Protein AF-A0A8T4I2L4-F1 (afdb_monomer_lite)

pLDDT: mean 88.08, std 8.7, range [54.72, 97.12]

Structure (mmCIF, N/CA/C/O backbone):
data_AF-A0A8T4I2L4-F1
#
_entry.id   AF-A0A8T4I2L4-F1
#
loop_
_atom_site.group_PDB
_atom_site.id
_atom_site.type_symbol
_atom_site.label_atom_id
_atom_site.label_alt_id
_atom_site.label_comp_id
_atom_site.label_asym_id
_atom_site.label_entity_id
_atom_site.label_seq_id
_atom_site.pdbx_PDB_ins_code
_atom_site.Cartn_x
_atom_site.Cartn_y
_atom_site.Cartn_z
_atom_site.occupancy
_atom_site.B_iso_or_equiv
_atom_site.auth_seq_id
_atom_site.auth_comp_id
_atom_site.auth_asym_id
_atom_site.auth_atom_id
_atom_site.pdbx_PDB_model_num
ATOM 1 N N . PHE A 1 1 ? -12.064 -12.337 1.398 1.00 73.69 1 PHE A N 1
ATOM 2 C CA . PHE A 1 1 ? -13.504 -12.026 1.272 1.00 73.69 1 PHE A CA 1
ATOM 3 C C . PHE A 1 1 ? -14.402 -13.254 1.198 1.00 73.69 1 PHE A C 1
ATOM 5 O O . PHE A 1 1 ? -15.570 -13.093 1.513 1.00 73.69 1 PHE A O 1
ATOM 12 N N . ALA A 1 2 ? -13.916 -14.437 0.795 1.00 79.75 2 ALA A N 1
ATOM 13 C CA . ALA A 1 2 ? -14.724 -15.663 0.822 1.00 79.75 2 ALA A CA 1
ATOM 14 C C . ALA A 1 2 ? -14.944 -16.206 2.248 1.00 79.75 2 ALA A C 1
ATOM 16 O O . ALA A 1 2 ? -16.022 -16.691 2.555 1.00 79.75 2 ALA A O 1
ATOM 17 N N . GLU A 1 3 ? -13.944 -16.060 3.118 1.00 90.00 3 GLU A N 1
ATOM 18 C CA . GLU A 1 3 ? -13.985 -16.546 4.505 1.00 90.00 3 GLU A CA 1
ATOM 19 C C . GLU A 1 3 ? -13.883 -15.383 5.501 1.00 90.00 3 GLU A C 1
ATOM 21 O O . GLU A 1 3 ? -14.728 -15.200 6.371 1.00 90.00 3 GLU A O 1
ATOM 26 N N . TYR A 1 4 ? -12.900 -14.505 5.293 1.00 89.50 4 TYR A N 1
ATOM 27 C CA . TYR A 1 4 ? -12.702 -13.308 6.108 1.00 89.50 4 TYR A CA 1
ATOM 28 C C . TYR A 1 4 ? -13.261 -12.055 5.439 1.00 89.50 4 TYR A C 1
ATOM 30 O O . TYR A 1 4 ? -13.295 -11.952 4.204 1.00 89.50 4 TYR A O 1
ATOM 38 N N . ARG A 1 5 ? -13.585 -11.045 6.258 1.00 90.81 5 ARG A N 1
ATOM 39 C CA . ARG A 1 5 ? -13.919 -9.679 5.823 1.00 90.81 5 ARG A CA 1
ATOM 40 C C . ARG A 1 5 ? -12.811 -8.691 6.227 1.00 90.81 5 ARG A C 1
ATOM 42 O O . ARG A 1 5 ? -12.970 -8.007 7.239 1.00 90.81 5 ARG A O 1
ATOM 49 N N . PRO A 1 6 ? -11.705 -8.604 5.458 1.00 90.88 6 PRO A N 1
ATOM 50 C CA . PRO A 1 6 ? -10.626 -7.664 5.736 1.00 90.88 6 PRO A CA 1
ATOM 51 C C . PRO A 1 6 ? -11.149 -6.233 5.815 1.00 90.88 6 PRO A C 1
ATOM 53 O O . PRO A 1 6 ? -11.882 -5.775 4.935 1.00 90.88 6 PRO A O 1
ATOM 56 N N . VAL A 1 7 ? -10.764 -5.529 6.875 1.00 94.38 7 VAL A N 1
ATOM 57 C CA . VAL A 1 7 ? -11.089 -4.108 7.065 1.00 94.38 7 VAL A CA 1
ATOM 58 C C . VAL A 1 7 ? -10.105 -3.221 6.298 1.00 94.38 7 VAL A C 1
ATOM 60 O O . VAL A 1 7 ? -10.493 -2.169 5.789 1.00 94.38 7 VAL A O 1
ATOM 63 N N . ALA A 1 8 ? -8.861 -3.679 6.179 1.00 94.25 8 ALA A N 1
ATOM 64 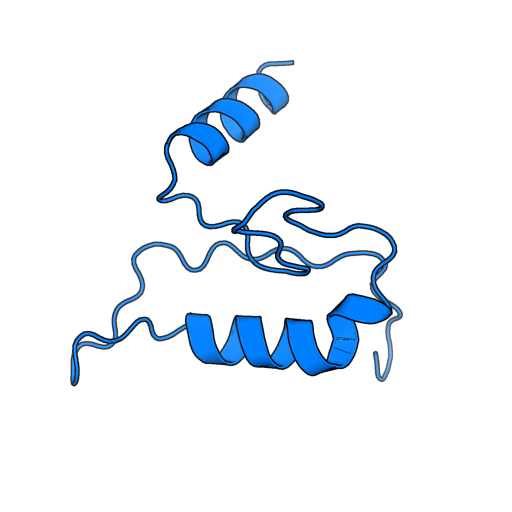C CA . ALA A 1 8 ? -7.779 -3.072 5.425 1.00 94.25 8 ALA A CA 1
ATOM 65 C C . ALA A 1 8 ? -6.856 -4.181 4.903 1.00 94.25 8 ALA A C 1
ATOM 67 O O . ALA A 1 8 ? -6.831 -5.280 5.461 1.00 94.25 8 ALA A O 1
ATOM 68 N N . PHE A 1 9 ? -6.102 -3.884 3.851 1.00 94.38 9 PHE A N 1
ATOM 69 C CA . PHE A 1 9 ? -5.021 -4.734 3.367 1.00 94.38 9 PHE A CA 1
ATOM 70 C C . PHE A 1 9 ? -3.982 -3.842 2.704 1.00 94.38 9 PHE A C 1
ATOM 72 O O . PHE A 1 9 ? -4.349 -3.105 1.790 1.00 94.38 9 PHE A O 1
ATOM 79 N N . PHE A 1 10 ? -2.740 -3.874 3.187 1.00 93.94 10 PHE A N 1
ATOM 80 C CA . PHE A 1 10 ? -1.652 -3.027 2.705 1.00 93.94 10 PHE A CA 1
ATOM 81 C C . PHE A 1 10 ? -0.516 -3.885 2.166 1.00 93.94 10 PHE A C 1
ATOM 83 O O . PHE A 1 10 ? -0.184 -4.906 2.763 1.00 93.94 10 PHE A O 1
ATOM 90 N N . ALA A 1 11 ? 0.068 -3.458 1.052 1.00 94.31 11 ALA A N 1
ATOM 91 C CA . ALA A 1 11 ? 1.181 -4.135 0.412 1.00 94.31 11 ALA A CA 1
ATOM 92 C C . ALA A 1 11 ? 2.226 -3.115 -0.045 1.00 94.31 11 ALA A C 1
ATOM 94 O O . ALA A 1 11 ? 1.892 -2.156 -0.748 1.00 94.31 11 ALA A O 1
ATOM 95 N N . ASP A 1 12 ? 3.479 -3.357 0.330 1.00 91.12 12 ASP A N 1
ATOM 96 C CA . ASP A 1 12 ? 4.637 -2.747 -0.310 1.00 91.12 12 ASP A CA 1
ATOM 97 C C . ASP A 1 12 ? 5.163 -3.714 -1.387 1.00 91.12 12 ASP A C 1
ATOM 99 O O . ASP A 1 12 ? 5.624 -4.803 -1.044 1.00 91.12 12 ASP A O 1
ATOM 103 N N . PRO A 1 13 ? 5.072 -3.369 -2.682 1.00 87.62 13 PRO A N 1
ATOM 104 C CA . PRO A 1 13 ? 5.632 -4.183 -3.767 1.00 87.62 13 PRO A CA 1
ATOM 105 C C . PRO A 1 13 ? 7.170 -4.264 -3.750 1.00 87.62 13 PRO A C 1
ATOM 107 O O . PRO A 1 13 ? 7.744 -5.099 -4.454 1.00 87.62 13 PRO A O 1
ATOM 110 N N . GLY A 1 14 ? 7.843 -3.394 -2.986 1.00 81.06 14 GLY A N 1
ATOM 111 C CA . GLY A 1 14 ? 9.297 -3.350 -2.893 1.00 81.06 14 GLY A CA 1
ATOM 112 C C . GLY A 1 14 ? 9.984 -3.130 -4.247 1.00 81.06 14 GLY A C 1
ATOM 113 O O . GLY A 1 14 ? 9.432 -2.525 -5.176 1.00 81.06 14 GLY A O 1
ATOM 114 N N . SER A 1 15 ? 11.214 -3.637 -4.35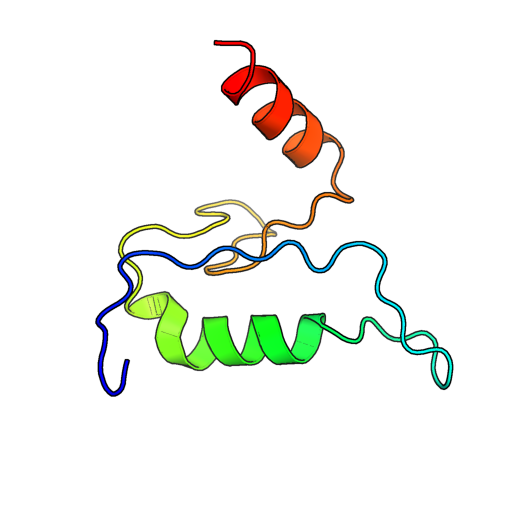5 1.00 72.06 15 SER A N 1
ATOM 115 C CA . SER A 1 15 ? 12.023 -3.656 -5.581 1.00 72.06 15 SER A CA 1
ATOM 116 C C . SER A 1 15 ? 11.850 -4.948 -6.390 1.00 72.06 15 SER A C 1
ATOM 118 O O . SER A 1 15 ? 12.783 -5.356 -7.073 1.00 72.06 15 SER A O 1
ATOM 120 N N . GLY A 1 16 ? 10.711 -5.637 -6.270 1.00 68.50 16 GLY A N 1
ATOM 121 C CA . GLY A 1 16 ? 10.448 -6.844 -7.051 1.00 68.50 16 GLY A CA 1
ATOM 122 C C . GLY A 1 16 ? 10.257 -6.493 -8.524 1.00 68.50 16 GLY A C 1
ATOM 123 O O . GLY A 1 16 ? 9.209 -5.960 -8.892 1.00 68.50 16 GLY A O 1
ATOM 124 N N . PHE A 1 17 ? 11.270 -6.776 -9.335 1.00 73.00 17 PHE A N 1
ATOM 125 C CA . PHE A 1 17 ? 11.205 -6.703 -10.790 1.00 73.00 17 PHE A CA 1
ATOM 126 C C . PHE A 1 17 ? 11.219 -8.123 -11.347 1.00 73.00 17 PHE A C 1
ATOM 128 O O . PHE A 1 17 ? 11.902 -8.989 -10.799 1.00 73.00 17 PHE A O 1
ATOM 135 N N . ASP A 1 18 ? 10.448 -8.358 -12.400 1.00 70.62 18 ASP A N 1
ATOM 136 C CA . ASP A 1 18 ? 10.559 -9.584 -13.177 1.00 70.62 18 ASP A CA 1
ATOM 137 C C . ASP A 1 18 ? 11.851 -9.516 -14.009 1.00 70.62 18 ASP A C 1
ATOM 139 O O . ASP A 1 18 ? 12.152 -8.512 -14.660 1.00 70.62 18 ASP A O 1
ATOM 143 N N . GLU A 1 19 ? 12.662 -10.570 -13.928 1.00 66.00 19 GLU A N 1
ATOM 144 C CA . GLU A 1 19 ? 13.961 -10.649 -14.602 1.00 66.00 19 GLU A CA 1
ATOM 145 C C . GLU A 1 19 ? 13.827 -10.744 -16.131 1.00 66.00 19 GLU A C 1
ATOM 147 O O . GLU A 1 19 ? 14.801 -10.510 -16.847 1.00 66.00 19 GLU A O 1
ATOM 152 N N . SER A 1 20 ? 12.641 -11.092 -16.638 1.00 70.81 20 SER A N 1
ATOM 153 C CA . SER A 1 20 ? 12.405 -11.355 -18.058 1.00 70.81 20 SER A CA 1
ATOM 154 C C . SER A 1 20 ? 12.024 -10.116 -18.873 1.00 70.81 20 SER A C 1
ATOM 156 O O . SER A 1 20 ? 12.414 -10.016 -20.037 1.00 70.81 20 SER A O 1
ATOM 158 N N . ASP A 1 21 ? 11.311 -9.159 -18.280 1.00 71.50 21 ASP A N 1
ATOM 159 C CA . ASP A 1 21 ? 10.807 -7.957 -18.958 1.00 71.50 21 ASP A CA 1
ATOM 160 C C . ASP A 1 21 ? 11.129 -6.645 -18.213 1.00 71.50 21 ASP A C 1
ATOM 162 O O . ASP A 1 21 ? 10.944 -5.560 -18.768 1.00 71.50 21 ASP A O 1
ATOM 166 N N . GLY A 1 22 ? 11.679 -6.723 -16.994 1.00 72.50 22 GLY A N 1
ATOM 167 C CA . GLY A 1 22 ? 11.981 -5.564 -16.154 1.00 72.50 22 GLY A CA 1
ATOM 168 C C . GLY A 1 22 ? 10.741 -4.913 -15.536 1.00 72.50 22 GLY A C 1
ATOM 169 O O . GLY A 1 22 ? 10.856 -3.845 -14.925 1.00 72.50 22 GLY A O 1
ATOM 170 N N . GLU A 1 23 ? 9.566 -5.531 -15.675 1.00 79.38 23 GLU A N 1
ATOM 171 C CA . GLU A 1 23 ? 8.313 -5.001 -15.159 1.00 79.38 23 GLU A CA 1
ATOM 172 C C . GLU A 1 23 ? 8.165 -5.239 -13.658 1.00 79.38 23 GLU A C 1
ATOM 174 O O . GLU A 1 23 ? 8.797 -6.094 -13.028 1.00 79.38 23 GLU A O 1
ATOM 179 N N . ARG A 1 24 ? 7.291 -4.442 -13.043 1.00 84.81 24 ARG A N 1
ATOM 180 C CA . ARG A 1 24 ? 6.997 -4.560 -11.615 1.00 84.81 24 ARG A CA 1
ATOM 181 C C . ARG A 1 24 ? 6.054 -5.724 -11.364 1.00 84.81 24 ARG A C 1
ATOM 183 O O . ARG A 1 24 ? 4.835 -5.558 -11.377 1.00 84.81 24 ARG A O 1
ATOM 190 N N . TYR A 1 25 ? 6.633 -6.880 -11.059 1.00 86.62 25 TYR A N 1
ATOM 191 C CA . TYR A 1 25 ? 5.910 -8.142 -10.903 1.00 86.62 25 TYR A CA 1
ATOM 192 C C . TYR A 1 25 ? 4.645 -8.036 -10.025 1.00 86.62 25 TYR A C 1
ATOM 194 O O . TYR A 1 25 ? 3.577 -8.527 -10.391 1.00 86.62 25 TYR A O 1
ATOM 202 N N . TRP A 1 26 ? 4.728 -7.367 -8.869 1.00 90.69 26 TRP A N 1
ATOM 203 C CA . TRP A 1 26 ? 3.618 -7.306 -7.907 1.00 90.69 26 TRP A CA 1
ATOM 204 C C . TRP A 1 26 ? 2.537 -6.272 -8.225 1.00 90.69 26 TRP A C 1
ATOM 206 O O . TRP A 1 26 ? 1.424 -6.391 -7.705 1.00 90.69 26 TRP A O 1
ATOM 216 N N . ASP A 1 27 ? 2.824 -5.276 -9.062 1.00 91.44 27 ASP A N 1
ATOM 217 C CA . ASP A 1 27 ? 1.936 -4.125 -9.249 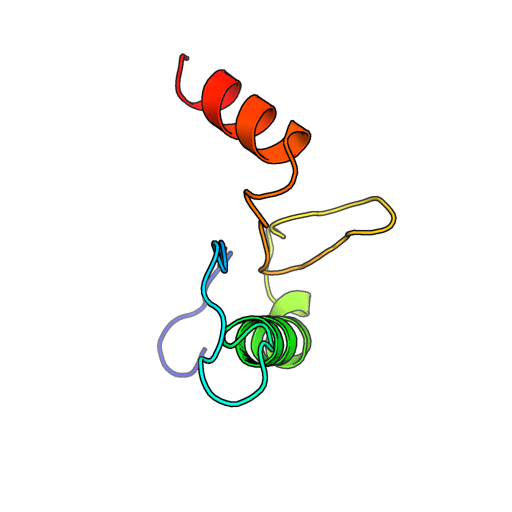1.00 91.44 27 ASP A CA 1
ATOM 218 C C . ASP A 1 27 ? 0.582 -4.545 -9.809 1.00 91.44 27 ASP A C 1
ATOM 220 O O . ASP A 1 27 ? -0.451 -4.219 -9.224 1.00 91.44 27 ASP A O 1
ATOM 224 N N . GLY A 1 28 ? 0.580 -5.362 -10.865 1.00 92.81 28 GLY A N 1
ATOM 225 C CA . GLY A 1 28 ? -0.656 -5.832 -11.490 1.00 92.81 28 GLY A CA 1
ATOM 226 C C . GLY A 1 28 ? -1.558 -6.606 -10.522 1.00 92.81 28 GLY A C 1
ATOM 227 O O . GLY A 1 28 ? -2.776 -6.418 -10.513 1.00 92.81 28 GLY A O 1
ATOM 228 N N . TYR A 1 29 ? -0.977 -7.433 -9.649 1.00 93.44 29 TYR A N 1
ATOM 229 C CA . TYR A 1 29 ? -1.737 -8.183 -8.643 1.00 93.44 29 TYR A CA 1
ATOM 230 C C . TYR A 1 29 ? -2.322 -7.270 -7.563 1.00 93.44 29 TYR A C 1
ATOM 232 O O . TYR A 1 29 ? -3.482 -7.430 -7.162 1.00 93.44 29 TYR A O 1
ATOM 240 N N . ILE A 1 30 ? -1.531 -6.306 -7.094 1.00 95.62 30 ILE A N 1
ATOM 241 C CA . ILE A 1 30 ? -1.950 -5.344 -6.072 1.00 95.62 30 ILE A C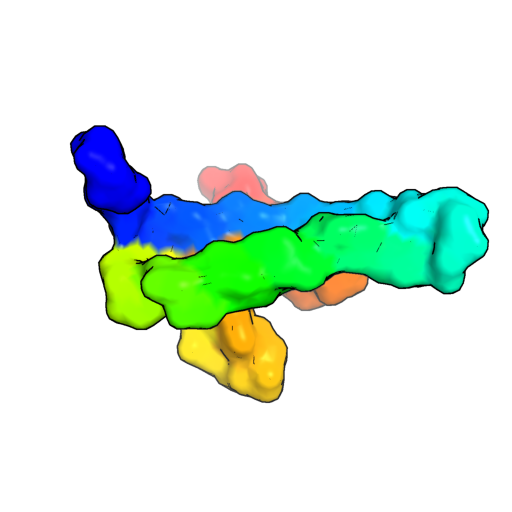A 1
ATOM 242 C C . ILE A 1 30 ? -3.069 -4.446 -6.616 1.00 95.62 30 ILE A C 1
ATOM 244 O O . ILE A 1 30 ? -4.071 -4.221 -5.925 1.00 95.62 30 ILE A O 1
ATOM 248 N N . ASP A 1 31 ? -2.947 -3.996 -7.862 1.00 95.56 31 ASP A N 1
ATOM 249 C CA . ASP A 1 31 ? -3.950 -3.182 -8.544 1.00 95.56 31 ASP A CA 1
ATOM 250 C C . ASP A 1 31 ? -5.238 -3.968 -8.785 1.00 95.56 31 ASP A C 1
ATOM 252 O O . ASP A 1 31 ? -6.331 -3.485 -8.468 1.00 95.56 31 ASP A O 1
ATOM 256 N N . ALA A 1 32 ? -5.136 -5.221 -9.239 1.00 96.38 32 ALA A N 1
ATOM 257 C CA . ALA A 1 32 ? -6.293 -6.095 -9.414 1.00 96.38 32 ALA A CA 1
ATOM 258 C C . ALA A 1 32 ? -7.054 -6.308 -8.093 1.00 96.38 32 ALA A C 1
ATOM 260 O O . ALA A 1 32 ? -8.291 -6.252 -8.056 1.00 96.38 32 ALA A O 1
ATOM 261 N N . TRP A 1 33 ? -6.342 -6.494 -6.974 1.00 94.94 33 TRP A N 1
ATOM 262 C CA . TRP A 1 33 ? -6.980 -6.586 -5.660 1.00 94.94 33 TRP A CA 1
ATOM 263 C C . TRP A 1 33 ? -7.664 -5.276 -5.268 1.00 94.94 33 TRP A C 1
ATOM 265 O O . TRP A 1 33 ? -8.818 -5.279 -4.820 1.00 94.94 33 TRP A O 1
ATOM 275 N N . ALA A 1 34 ? -6.974 -4.145 -5.425 1.00 96.12 34 ALA A N 1
ATOM 276 C CA . ALA A 1 34 ? -7.512 -2.834 -5.092 1.00 96.12 34 ALA A CA 1
ATOM 277 C C . ALA A 1 34 ? -8.763 -2.503 -5.917 1.00 96.12 34 ALA A C 1
ATOM 279 O O . ALA A 1 34 ? -9.746 -2.005 -5.364 1.00 96.12 34 ALA A O 1
ATOM 280 N N . GLN A 1 35 ? -8.778 -2.847 -7.204 1.00 96.50 35 GL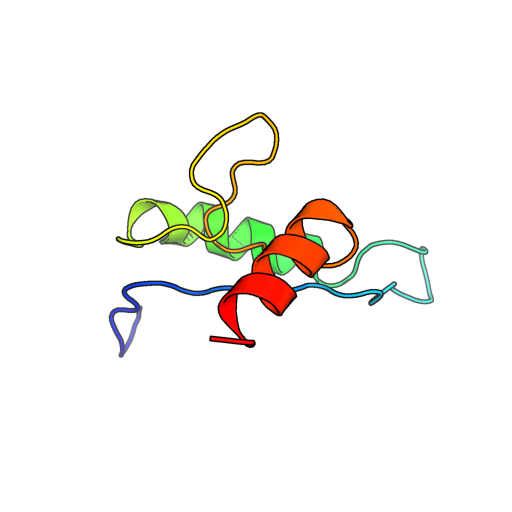N A N 1
ATOM 281 C CA . GLN A 1 35 ? -9.938 -2.667 -8.070 1.00 96.50 35 GLN A CA 1
ATOM 282 C C . GLN A 1 35 ? -11.115 -3.541 -7.618 1.00 96.50 35 GLN A C 1
ATOM 284 O O . GLN A 1 35 ? -12.249 -3.063 -7.516 1.00 96.50 35 GLN A O 1
ATOM 289 N N . ARG A 1 36 ? -10.851 -4.811 -7.291 1.00 95.94 36 ARG A N 1
ATOM 290 C CA . ARG A 1 36 ? -11.893 -5.783 -6.934 1.00 95.94 36 ARG A CA 1
ATOM 291 C C . ARG A 1 36 ? -12.483 -5.560 -5.542 1.00 95.94 36 ARG A C 1
ATOM 293 O O . ARG A 1 36 ? -13.688 -5.733 -5.343 1.00 95.94 36 ARG A O 1
ATOM 300 N N . TYR A 1 37 ? -11.654 -5.188 -4.570 1.00 95.25 37 TYR A N 1
ATOM 301 C CA . TYR A 1 37 ? -12.036 -5.166 -3.156 1.00 95.25 37 TYR A CA 1
ATOM 302 C C . TYR A 1 37 ? -11.784 -3.836 -2.449 1.00 95.25 37 TYR A C 1
ATOM 304 O O . TYR A 1 37 ? -12.354 -3.608 -1.384 1.00 95.25 37 TYR A O 1
ATOM 312 N N . GLY A 1 38 ? -11.009 -2.921 -3.028 1.00 94.25 38 GLY A N 1
ATOM 313 C CA . GLY A 1 38 ? -10.578 -1.691 -2.361 1.00 94.25 38 GLY A CA 1
ATOM 314 C C . GLY A 1 38 ? -11.712 -0.741 -1.968 1.00 94.25 38 GLY A C 1
ATOM 315 O O . GLY A 1 38 ? -11.579 0.001 -0.999 1.00 94.25 38 GLY A O 1
ATOM 316 N N . ARG A 1 39 ? -12.868 -0.795 -2.648 1.00 94.25 39 ARG A N 1
ATOM 317 C CA . ARG A 1 39 ? -14.081 -0.059 -2.228 1.00 94.25 39 ARG A CA 1
ATOM 318 C C . ARG A 1 39 ? -14.703 -0.604 -0.936 1.00 94.25 39 ARG A C 1
ATOM 320 O O . ARG A 1 39 ? -15.473 0.106 -0.303 1.00 94.25 39 ARG A O 1
ATOM 327 N N . ARG A 1 40 ? -14.404 -1.855 -0.572 1.00 95.00 40 ARG A N 1
ATOM 328 C CA . ARG A 1 40 ? -14.917 -2.539 0.627 1.00 95.00 40 ARG A CA 1
ATOM 329 C C . ARG A 1 40 ? -14.018 -2.333 1.848 1.00 95.00 40 ARG A C 1
ATOM 331 O O . ARG A 1 40 ? -14.460 -2.609 2.960 1.00 95.00 40 ARG A O 1
ATOM 338 N N . HIS A 1 41 ? -12.781 -1.874 1.658 1.00 94.06 41 HIS A N 1
ATOM 339 C CA . HIS A 1 41 ? -11.886 -1.548 2.765 1.00 94.06 41 HIS A CA 1
ATOM 340 C C . HIS A 1 41 ? -12.368 -0.280 3.474 1.00 94.06 41 HIS A C 1
ATOM 342 O O . HIS A 1 41 ? -12.689 0.719 2.828 1.00 94.06 41 HIS A O 1
ATOM 348 N N . LYS A 1 42 ? -12.397 -0.315 4.809 1.00 95.00 42 LYS A N 1
ATOM 349 C CA . LYS A 1 42 ? -12.689 0.873 5.624 1.00 95.00 42 LYS A CA 1
ATOM 350 C C . LYS A 1 42 ? -11.480 1.794 5.728 1.00 95.00 42 LYS A C 1
ATOM 352 O O . LYS A 1 42 ? -11.654 2.996 5.883 1.00 95.00 42 LYS A O 1
ATOM 357 N N . LEU A 1 43 ? -10.277 1.230 5.628 1.00 95.00 43 LEU A N 1
ATOM 358 C CA . LEU A 1 43 ? -9.027 1.974 5.624 1.00 95.00 43 LEU A CA 1
ATOM 359 C C . LEU A 1 43 ? -8.245 1.654 4.349 1.00 95.00 43 LEU A C 1
ATOM 361 O O . LEU A 1 43 ? -8.090 0.490 3.975 1.00 95.00 43 LEU A O 1
ATOM 365 N N . LYS A 1 44 ? -7.783 2.704 3.672 1.00 95.62 44 LYS A N 1
ATOM 366 C CA . LYS A 1 44 ? -7.008 2.621 2.432 1.00 95.62 44 LYS A CA 1
ATOM 367 C C . LYS A 1 44 ? -5.552 2.931 2.730 1.00 95.62 44 LYS A C 1
ATOM 369 O O . LYS A 1 44 ? -5.297 3.833 3.524 1.00 95.62 44 LYS A O 1
ATOM 374 N N . ALA A 1 45 ? -4.640 2.237 2.048 1.00 95.00 45 ALA A N 1
ATOM 375 C CA . ALA A 1 45 ? -3.205 2.481 2.180 1.00 95.00 45 ALA A CA 1
ATOM 376 C C . ALA A 1 45 ? -2.884 3.964 1.956 1.00 95.00 45 ALA A C 1
ATOM 378 O O . ALA A 1 45 ? -2.260 4.604 2.790 1.00 95.00 45 ALA A O 1
ATOM 379 N N . VAL A 1 46 ? -3.401 4.547 0.874 1.00 93.88 46 VAL A N 1
ATOM 380 C CA . VAL A 1 46 ? -3.217 5.964 0.555 1.00 93.88 46 VAL A CA 1
ATOM 381 C C . VAL A 1 46 ? -4.570 6.574 0.224 1.00 93.88 46 VAL A C 1
ATOM 383 O O . VAL A 1 46 ? -5.177 6.282 -0.808 1.00 93.88 46 VAL A O 1
ATOM 386 N N . SER A 1 47 ? -5.069 7.408 1.135 1.00 90.94 47 SER A N 1
ATOM 387 C CA . SER A 1 47 ? -6.453 7.897 1.094 1.00 90.94 47 SER A CA 1
ATOM 388 C C . SER A 1 47 ? -6.666 9.138 0.216 1.00 90.94 47 SER A C 1
ATOM 390 O O . SER A 1 47 ? -7.803 9.409 -0.166 1.00 90.94 47 SER A O 1
ATOM 392 N N . GLY A 1 48 ? -5.606 9.870 -0.147 1.00 86.88 48 GLY A N 1
ATOM 393 C CA . GLY A 1 48 ? -5.696 11.125 -0.901 1.00 86.88 48 GLY A CA 1
ATOM 394 C C . GLY A 1 48 ? -4.504 11.382 -1.827 1.00 86.88 48 GLY A C 1
ATOM 395 O O . GLY A 1 48 ? -3.542 10.617 -1.847 1.00 86.88 48 GLY A O 1
ATOM 396 N N .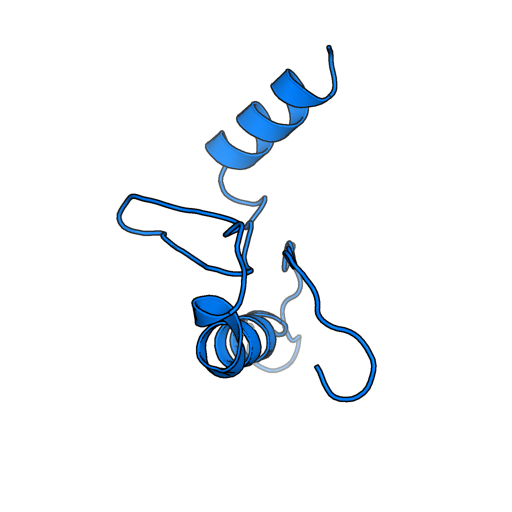 GLY A 1 49 ? -4.582 12.469 -2.599 1.00 87.94 49 GLY A N 1
ATOM 397 C CA . GLY A 1 49 ? -3.560 12.861 -3.576 1.00 87.94 49 GLY A CA 1
ATOM 398 C C . GLY A 1 49 ? -3.618 12.083 -4.897 1.00 87.94 49 GLY A C 1
ATOM 399 O O . GLY A 1 49 ? -4.494 11.243 -5.113 1.00 87.94 49 GLY A O 1
ATOM 400 N N . ALA A 1 50 ? -2.672 12.387 -5.793 1.00 85.94 50 ALA A N 1
ATOM 401 C CA . ALA A 1 50 ? -2.564 11.750 -7.109 1.00 85.94 50 ALA A CA 1
ATOM 402 C C . ALA A 1 50 ? -2.295 10.237 -7.011 1.00 85.94 50 ALA A C 1
ATOM 404 O O . ALA A 1 50 ? -2.827 9.464 -7.799 1.00 85.94 50 ALA A O 1
ATOM 405 N N . ASN A 1 51 ? -1.566 9.810 -5.975 1.00 86.69 51 ASN A N 1
ATOM 406 C CA . ASN A 1 51 ? -1.162 8.416 -5.767 1.00 86.69 51 ASN A CA 1
ATOM 407 C C . ASN A 1 51 ? -2.092 7.668 -4.797 1.00 86.69 51 ASN A C 1
ATOM 409 O O . ASN A 1 51 ? -1.632 6.821 -4.027 1.00 86.69 51 ASN A O 1
ATOM 413 N N . ARG A 1 52 ? -3.388 8.012 -4.774 1.00 93.88 52 ARG A N 1
ATOM 414 C CA . ARG A 1 52 ? -4.371 7.319 -3.928 1.00 93.88 52 ARG A CA 1
ATOM 415 C C . ARG A 1 52 ? -4.430 5.839 -4.311 1.00 93.88 52 ARG A C 1
ATOM 417 O O . ARG A 1 52 ? -4.608 5.505 -5.480 1.00 93.88 52 ARG A O 1
ATOM 424 N N . HIS A 1 53 ? -4.349 4.952 -3.328 1.00 96.19 53 HIS A N 1
ATOM 425 C CA . HIS A 1 53 ? -4.446 3.519 -3.568 1.00 96.19 53 HIS A CA 1
ATOM 426 C C . HIS A 1 53 ? -5.036 2.795 -2.363 1.00 96.19 53 HIS A C 1
ATOM 428 O O . HIS A 1 53 ? -4.718 3.096 -1.215 1.00 96.19 53 HIS A O 1
ATOM 434 N N . ALA A 1 54 ? -5.931 1.836 -2.610 1.00 97.12 54 ALA A N 1
ATOM 435 C CA . ALA A 1 54 ? -6.604 1.129 -1.522 1.00 97.12 54 ALA A CA 1
ATOM 436 C C . ALA A 1 54 ? -5.687 0.126 -0.806 1.00 97.12 54 ALA A C 1
ATOM 438 O O . ALA A 1 54 ? -5.954 -0.186 0.353 1.00 97.12 54 ALA A O 1
ATOM 439 N N . VAL A 1 55 ? -4.643 -0.356 -1.492 1.00 96.81 55 VAL A N 1
ATOM 440 C CA . VAL A 1 55 ? -3.774 -1.451 -1.027 1.00 96.81 55 VAL A CA 1
ATOM 441 C C . VAL A 1 55 ? -2.289 -1.095 -1.056 1.00 96.81 55 VAL A C 1
ATOM 443 O O . VAL A 1 55 ? -1.556 -1.454 -0.149 1.00 96.81 55 VAL A O 1
ATOM 446 N N . MET A 1 56 ? -1.831 -0.371 -2.072 1.00 95.38 56 MET A N 1
ATOM 447 C CA . MET A 1 56 ? -0.397 -0.172 -2.308 1.00 95.38 56 MET A CA 1
ATOM 448 C C . MET A 1 56 ? 0.142 0.939 -1.412 1.00 95.38 56 MET A C 1
ATOM 450 O O . MET A 1 56 ? -0.339 2.072 -1.468 1.00 95.38 56 MET A O 1
ATOM 454 N N . TRP A 1 57 ? 1.178 0.609 -0.651 1.00 93.00 57 TRP A N 1
ATOM 455 C CA . TRP A 1 57 ? 2.035 1.539 0.068 1.00 93.00 57 TRP A CA 1
ATOM 456 C C . TRP A 1 57 ? 3.469 1.344 -0.432 1.00 93.00 57 TRP A C 1
ATOM 458 O O . TRP A 1 57 ? 4.251 0.613 0.156 1.00 93.00 57 TRP A O 1
ATOM 468 N N . ASP A 1 58 ? 3.786 1.956 -1.573 1.00 90.06 58 ASP A N 1
ATOM 469 C CA . ASP A 1 58 ? 5.108 1.848 -2.205 1.00 90.06 58 ASP A CA 1
ATOM 470 C C . ASP A 1 58 ? 6.182 2.531 -1.353 1.00 90.06 58 ASP A C 1
ATOM 472 O O . ASP A 1 58 ? 6.250 3.763 -1.313 1.00 90.06 58 ASP A O 1
ATOM 476 N N . MET A 1 59 ? 7.021 1.736 -0.693 1.00 88.50 59 MET A N 1
ATOM 477 C CA . MET A 1 59 ? 8.098 2.240 0.156 1.00 88.50 59 MET A CA 1
ATOM 478 C C . MET A 1 59 ? 9.253 2.836 -0.644 1.00 88.50 59 MET A C 1
ATOM 480 O O . MET A 1 59 ? 10.164 3.389 -0.048 1.00 88.50 59 MET A O 1
ATOM 484 N N . ARG A 1 60 ? 9.254 2.813 -1.979 1.00 84.94 60 ARG A N 1
ATOM 485 C CA . ARG A 1 60 ? 10.264 3.550 -2.765 1.00 84.94 60 ARG A CA 1
ATOM 486 C C . ARG A 1 60 ? 10.025 5.061 -2.736 1.00 84.94 60 ARG A C 1
ATOM 488 O O . ARG A 1 60 ? 10.954 5.835 -2.966 1.00 84.94 60 ARG A O 1
ATOM 495 N N . ASP A 1 61 ? 8.806 5.496 -2.409 1.00 87.44 61 ASP A N 1
ATOM 496 C CA . ASP A 1 61 ? 8.535 6.898 -2.103 1.00 87.44 61 ASP A CA 1
ATOM 497 C C . ASP A 1 61 ? 9.153 7.256 -0.743 1.00 87.44 61 ASP A C 1
ATOM 499 O O . ASP A 1 61 ? 8.689 6.822 0.315 1.00 87.44 61 ASP A O 1
ATOM 503 N N . ARG A 1 62 ? 10.193 8.098 -0.764 1.00 87.44 62 ARG A N 1
ATOM 504 C CA . ARG A 1 62 ? 10.900 8.551 0.446 1.00 87.44 62 ARG A CA 1
ATOM 505 C C . ARG A 1 62 ? 9.970 9.164 1.491 1.00 87.44 62 ARG A C 1
ATOM 507 O O . ARG A 1 62 ? 10.222 9.011 2.681 1.00 87.44 62 ARG A O 1
ATOM 514 N N . ARG A 1 63 ? 8.881 9.820 1.075 1.00 87.81 63 ARG A N 1
ATOM 515 C CA . ARG A 1 63 ? 7.909 10.409 2.010 1.00 87.81 63 ARG A CA 1
ATOM 516 C C . ARG A 1 63 ? 7.177 9.331 2.803 1.00 87.81 63 ARG A C 1
ATOM 518 O O . ARG A 1 63 ? 6.914 9.509 3.990 1.00 87.81 63 ARG A O 1
ATOM 525 N N . ARG A 1 64 ? 6.867 8.204 2.154 1.00 87.75 64 ARG A N 1
ATOM 526 C CA . ARG A 1 64 ? 6.222 7.046 2.784 1.00 87.75 64 ARG A CA 1
ATOM 527 C C . ARG A 1 64 ? 7.168 6.321 3.732 1.00 87.75 64 ARG A C 1
ATOM 529 O O . ARG A 1 64 ? 6.721 5.942 4.809 1.00 87.75 64 ARG A O 1
ATOM 536 N N . GLN A 1 65 ? 8.454 6.208 3.381 1.00 87.88 65 GLN A N 1
ATOM 537 C CA . GLN A 1 65 ? 9.469 5.701 4.314 1.00 87.88 65 GLN A CA 1
ATOM 538 C C . GLN A 1 65 ? 9.545 6.569 5.567 1.00 87.88 65 GLN A C 1
ATOM 540 O O . GLN A 1 65 ? 9.426 6.051 6.669 1.00 87.88 65 GLN A O 1
ATOM 545 N N . GLN A 1 66 ? 9.657 7.890 5.396 1.00 89.75 66 GLN A N 1
ATOM 546 C CA . GLN A 1 66 ? 9.717 8.826 6.515 1.00 89.75 66 GLN A CA 1
ATOM 547 C C . GLN A 1 66 ? 8.473 8.729 7.409 1.00 89.75 66 GLN A C 1
ATOM 549 O O . GLN A 1 66 ? 8.603 8.592 8.620 1.00 89.75 66 GLN A O 1
ATOM 554 N N . THR A 1 67 ? 7.276 8.729 6.811 1.00 88.94 67 THR A N 1
ATOM 555 C CA . THR A 1 67 ? 6.012 8.601 7.560 1.00 88.94 67 THR A CA 1
ATOM 556 C C . THR A 1 67 ? 5.959 7.295 8.354 1.00 88.94 67 THR A C 1
ATOM 558 O O . THR A 1 67 ? 5.458 7.277 9.474 1.00 88.94 67 THR A O 1
ATOM 561 N N . PHE A 1 68 ? 6.462 6.196 7.782 1.00 86.56 68 PHE A N 1
ATOM 562 C CA . PHE A 1 68 ? 6.530 4.915 8.476 1.00 86.56 68 PHE A CA 1
ATOM 563 C C . PHE A 1 68 ? 7.514 4.963 9.651 1.00 86.56 68 PHE A C 1
ATOM 565 O O . PHE A 1 68 ? 7.129 4.612 10.761 1.00 86.56 68 PHE A O 1
ATOM 572 N N . THR A 1 69 ? 8.744 5.439 9.434 1.00 89.81 69 THR A N 1
ATOM 573 C CA . THR A 1 69 ? 9.765 5.552 10.488 1.00 89.81 69 THR A CA 1
ATOM 574 C C . THR A 1 69 ? 9.280 6.416 11.653 1.00 89.81 69 THR A C 1
ATOM 576 O O . THR A 1 69 ? 9.297 5.965 12.792 1.00 89.81 69 THR A O 1
ATOM 579 N N . GLU A 1 70 ? 8.743 7.606 11.371 1.00 92.31 70 GLU A N 1
ATOM 580 C CA . GLU A 1 70 ? 8.216 8.515 12.400 1.00 92.31 70 GLU A CA 1
ATOM 581 C C . GLU A 1 70 ? 7.062 7.899 13.209 1.00 92.31 70 GLU A C 1
ATOM 583 O O . GLU A 1 70 ? 6.892 8.209 14.387 1.00 92.31 70 GLU A O 1
ATOM 588 N N . ALA A 1 71 ? 6.251 7.038 12.587 1.00 87.38 71 ALA A N 1
ATOM 589 C CA . ALA A 1 71 ? 5.156 6.352 13.263 1.00 87.38 71 ALA A CA 1
ATOM 590 C C . ALA A 1 71 ? 5.624 5.177 14.138 1.00 87.38 71 ALA A C 1
ATOM 592 O O . ALA A 1 71 ? 4.929 4.840 15.093 1.00 87.38 71 ALA A O 1
ATOM 593 N N . VAL A 1 72 ? 6.755 4.548 13.801 1.00 85.81 72 VAL A N 1
ATOM 594 C CA . VAL A 1 72 ? 7.325 3.407 14.539 1.00 85.81 72 VAL A CA 1
ATOM 595 C C . VAL A 1 72 ? 8.206 3.855 15.705 1.00 85.81 72 VAL A C 1
ATOM 597 O O . VAL A 1 72 ? 8.252 3.161 16.715 1.00 85.81 72 VAL A O 1
ATOM 600 N N . ASP A 1 73 ? 8.848 5.018 15.614 1.00 81.56 73 ASP A N 1
ATOM 601 C CA . ASP A 1 73 ? 9.697 5.574 16.680 1.00 81.56 73 ASP A CA 1
ATOM 602 C C . ASP A 1 73 ? 8.913 6.082 17.918 1.00 81.56 73 ASP A C 1
ATOM 604 O O . ASP A 1 73 ? 9.489 6.740 18.789 1.00 81.56 73 ASP A O 1
ATOM 608 N N . ARG A 1 74 ? 7.603 5.818 18.014 1.00 54.72 74 ARG A N 1
ATOM 609 C CA . ARG A 1 74 ? 6.687 6.438 18.983 1.00 54.72 74 ARG A CA 1
ATOM 610 C C . ARG A 1 74 ? 6.074 5.469 19.988 1.00 54.72 74 ARG A C 1
ATOM 612 O O . ARG A 1 74 ? 5.736 4.332 19.599 1.00 54.72 74 ARG A O 1
#

Sequence (74 aa):
FAEYRPVAFFADPGSGFDESDGERYWDGYIDAWAQRYGRRHKLKAVSGGANRHAVMWDMRDRRRQQTFTEAVDR

Radius of gyration: 13.57 Å; chains: 1; bounding box: 29×29×38 Å

Foldseek 3Di:
DVVDQAQAAADALECDADPPPRDSVCPVVQQVCQVVCLVSHNQALACDDPPGTRYYQHVVPVVSVVVVVVVVVD

Secondary structure (DSSP, 8-state):
--S---S---B--TT---TTT---TTHHHHHHHHHHHGGG-SS-SB-SSTT-BSSB--TTSHHHHHHHHHHH--